Protein AF-A0A0G3GP42-F1 (afdb_monomer)

Organism: NCBI:txid1050174

Nearest PDB structures (foldseek):
  4lws-assembly3_A  TM=8.782E-01  e=7.822E-03  Thermomonospora curvata DSM 43183
  3fav-assembly2_C  TM=8.077E-01  e=4.716E-03  Mycobacterium tuberculosis H37Rv
  4j7k-assembly1_B  TM=8.746E-01  e=1.007E-02  Bacillus anthracis str. Sterne
  4j11-assembly1_B  TM=8.695E-01  e=1.073E-02  Bacillus anthracis str. Sterne
  7zch-assembly1_B  TM=5.341E-01  e=1.692E+00  Homo sapiens

Secondary structure (DSSP, 8-state):
-HHHHHHHHHHHHHHHHHHHHHHHHHHHHHHHHHHHHHHHGGGSTTTTHHHHHHHHHHHHHHHHHHHHHHHHHHHHHHHHHHHHTT-

pLDDT: mean 79.32, std 8.38, range [49.44, 89.75]

Radius of gyration: 19.84 Å; Cα contacts (8 Å, |Δi|>4): 32; chains: 1; bounding box: 44×15×56 Å

InterPro domains:
  IPR010310 Type VII secretion system ESAT-6-like [PF06013] (5-82)
  IPR010310 Type VII secretion system ESAT-6-like [TIGR03930] (5-82)
  IPR036689 ESAT-6-like superfamily [SSF140453] (4-82)

Sequence (87 aa):
MTQLFRTEADVMLATAGQVDNTNNEVQGELTRLRGIVDGVRDTWAGSAQVSFDNLMNRWNTSARELQEALNSISDNIRSNAKCQDRV

Structure (mmCIF, N/CA/C/O backbone):
data_AF-A0A0G3GP42-F1
#
_entry.id   AF-A0A0G3GP42-F1
#
loop_
_atom_site.group_PDB
_atom_site.id
_atom_site.type_symbol
_atom_site.label_atom_id
_atom_site.label_alt_id
_atom_site.label_comp_id
_atom_site.label_asym_id
_atom_site.label_entity_id
_atom_site.label_seq_id
_atom_site.pdbx_PDB_ins_code
_atom_site.Cartn_x
_atom_site.Cartn_y
_atom_site.Cartn_z
_atom_site.occupancy
_atom_site.B_iso_or_equiv
_atom_site.auth_seq_id
_atom_site.auth_comp_id
_atom_site.auth_asym_id
_atom_site.auth_atom_id
_atom_site.pdbx_PDB_model_num
ATOM 1 N N . MET A 1 1 ? 25.418 -5.034 -32.077 1.00 61.31 1 MET A N 1
ATOM 2 C CA . MET A 1 1 ? 25.050 -4.228 -30.890 1.00 61.31 1 MET A CA 1
ATOM 3 C C . MET A 1 1 ? 23.554 -3.918 -30.827 1.00 61.31 1 MET A C 1
ATOM 5 O O . MET A 1 1 ? 22.980 -4.103 -29.771 1.00 61.31 1 MET A O 1
ATOM 9 N N . THR A 1 2 ? 22.882 -3.577 -31.928 1.00 68.31 2 THR A N 1
ATOM 10 C CA . THR A 1 2 ? 21.439 -3.234 -31.980 1.00 68.31 2 THR A CA 1
ATOM 11 C C . THR A 1 2 ? 20.475 -4.304 -31.436 1.00 68.31 2 THR A C 1
ATOM 13 O O . THR A 1 2 ? 19.395 -3.986 -30.955 1.00 68.31 2 THR A O 1
ATOM 16 N N . GLN A 1 3 ? 20.855 -5.583 -31.493 1.00 70.12 3 GLN A N 1
ATOM 17 C CA . GLN A 1 3 ? 20.008 -6.691 -31.039 1.00 70.12 3 GLN A CA 1
ATOM 18 C C . GLN A 1 3 ? 20.030 -6.904 -29.516 1.00 70.12 3 GLN A C 1
ATOM 20 O O . GLN A 1 3 ? 19.074 -7.442 -28.979 1.00 70.12 3 GLN A O 1
ATOM 25 N N . LEU A 1 4 ? 21.078 -6.447 -28.819 1.00 71.00 4 LEU A N 1
ATOM 26 C CA . LEU A 1 4 ? 21.132 -6.438 -27.349 1.00 71.00 4 LEU A CA 1
ATOM 27 C C . LEU A 1 4 ? 20.207 -5.355 -26.775 1.00 71.00 4 LEU A C 1
ATOM 29 O O . LEU A 1 4 ? 19.417 -5.650 -25.888 1.00 71.00 4 LEU A O 1
ATOM 33 N N . PHE A 1 5 ? 20.225 -4.150 -27.354 1.00 68.62 5 PHE A N 1
ATOM 34 C CA . PHE A 1 5 ? 19.381 -3.029 -26.916 1.00 68.62 5 PHE A CA 1
ATOM 35 C C . PHE A 1 5 ? 17.880 -3.301 -27.055 1.00 68.62 5 PHE A C 1
ATOM 37 O O . PHE A 1 5 ? 17.107 -2.956 -26.170 1.00 68.62 5 PHE A O 1
ATOM 44 N N . ARG A 1 6 ? 17.461 -3.975 -28.135 1.00 73.38 6 ARG A N 1
ATOM 45 C CA . ARG A 1 6 ? 16.060 -4.401 -28.291 1.00 73.38 6 ARG A CA 1
ATOM 46 C C . ARG A 1 6 ? 15.636 -5.382 -27.199 1.00 73.38 6 ARG A C 1
ATOM 48 O O . ARG A 1 6 ? 14.581 -5.204 -26.607 1.00 73.38 6 ARG A O 1
ATOM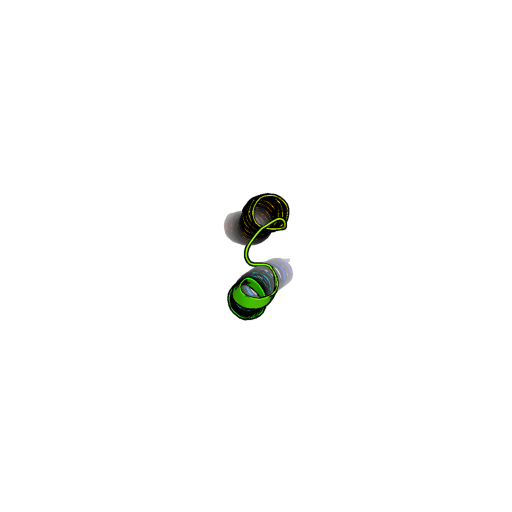 55 N N . THR A 1 7 ? 16.485 -6.360 -26.888 1.00 77.06 7 THR A N 1
ATOM 56 C CA . THR A 1 7 ? 16.219 -7.328 -25.816 1.00 77.06 7 THR A CA 1
ATOM 57 C C . THR A 1 7 ? 16.120 -6.648 -24.448 1.00 77.06 7 THR A C 1
ATOM 59 O O . THR A 1 7 ? 15.252 -7.004 -23.658 1.00 77.06 7 THR A O 1
ATOM 62 N N . GLU A 1 8 ? 16.969 -5.659 -24.158 1.00 78.25 8 GLU A N 1
ATOM 63 C CA . GLU A 1 8 ? 16.890 -4.887 -22.910 1.00 78.25 8 GLU A CA 1
ATOM 64 C C . GLU A 1 8 ? 15.579 -4.094 -22.809 1.00 78.25 8 GLU A C 1
ATOM 66 O O . GLU A 1 8 ? 14.893 -4.186 -21.791 1.00 78.25 8 GLU A O 1
ATOM 71 N N . ALA A 1 9 ? 15.174 -3.405 -23.880 1.00 78.00 9 ALA A N 1
ATOM 72 C CA . ALA A 1 9 ? 13.910 -2.671 -23.923 1.00 78.00 9 ALA A CA 1
ATOM 73 C C . ALA A 1 9 ? 12.684 -3.591 -23.738 1.00 78.00 9 ALA A C 1
ATOM 75 O O . ALA A 1 9 ? 11.769 -3.256 -22.979 1.00 78.00 9 ALA A O 1
ATOM 76 N N . ASP A 1 10 ? 12.684 -4.773 -24.361 1.00 79.56 10 ASP A N 1
ATOM 77 C CA . ASP A 1 10 ? 11.622 -5.775 -24.203 1.00 79.56 10 ASP A CA 1
ATOM 78 C C . ASP A 1 10 ? 11.540 -6.295 -22.755 1.00 79.56 10 ASP A C 1
ATOM 80 O O . ASP A 1 10 ? 10.448 -6.418 -22.190 1.00 79.56 10 ASP A O 1
ATOM 84 N N . VAL A 1 11 ? 12.688 -6.540 -22.109 1.00 84.69 11 VAL A N 1
ATOM 85 C CA . VAL A 1 11 ? 12.753 -6.936 -20.690 1.00 84.69 11 VAL A CA 1
ATOM 86 C C . VAL A 1 11 ? 12.227 -5.824 -19.782 1.00 84.69 11 VAL A C 1
ATOM 88 O O . VAL A 1 11 ? 11.495 -6.109 -18.831 1.00 84.69 11 VAL A O 1
ATOM 91 N N . MET A 1 12 ? 12.535 -4.557 -20.070 1.00 83.06 12 MET A N 1
ATOM 92 C CA . MET A 1 12 ? 12.006 -3.426 -19.301 1.00 83.06 12 MET A CA 1
ATOM 93 C C . MET A 1 12 ? 10.484 -3.316 -19.425 1.00 83.06 12 MET A C 1
ATOM 95 O O . MET A 1 12 ? 9.803 -3.144 -18.415 1.00 83.06 12 MET A O 1
ATOM 99 N N . LEU A 1 13 ? 9.925 -3.477 -20.627 1.00 81.75 13 LEU A N 1
ATOM 100 C CA . LEU A 1 13 ? 8.472 -3.478 -20.834 1.00 81.75 13 LEU A CA 1
ATOM 101 C C . LEU A 1 13 ? 7.783 -4.628 -20.089 1.00 81.75 13 LEU A C 1
ATOM 103 O O . LEU A 1 13 ? 6.775 -4.405 -19.415 1.00 81.75 13 LEU A O 1
ATOM 107 N N . ALA A 1 14 ? 8.348 -5.835 -20.153 1.00 83.31 14 ALA A N 1
ATOM 108 C CA . ALA A 1 14 ? 7.850 -6.985 -19.401 1.00 83.31 14 ALA A CA 1
ATOM 109 C C . ALA A 1 14 ? 7.902 -6.745 -17.881 1.00 83.31 14 ALA A C 1
ATOM 111 O O . ALA A 1 14 ? 6.947 -7.056 -17.167 1.00 83.31 14 ALA A O 1
ATOM 112 N N . THR A 1 15 ? 8.985 -6.135 -17.392 1.00 81.94 15 THR A N 1
ATOM 113 C CA . THR A 1 15 ? 9.152 -5.794 -15.972 1.00 81.94 15 THR A CA 1
ATOM 114 C C . THR A 1 15 ? 8.130 -4.745 -15.531 1.00 81.94 15 THR A C 1
ATOM 116 O O . THR A 1 15 ? 7.510 -4.910 -14.486 1.00 81.94 15 THR A O 1
ATOM 119 N N . ALA A 1 16 ? 7.876 -3.707 -16.336 1.00 79.50 16 ALA A N 1
ATOM 120 C CA . ALA A 1 16 ? 6.835 -2.721 -16.037 1.00 79.50 16 ALA A CA 1
ATOM 121 C C . ALA A 1 16 ? 5.451 -3.382 -15.899 1.00 79.50 16 ALA A C 1
ATOM 123 O O . ALA A 1 16 ? 4.739 -3.106 -14.939 1.00 79.50 16 ALA A O 1
ATOM 124 N N . GLY A 1 17 ? 5.112 -4.321 -16.792 1.00 83.88 17 GLY A N 1
ATOM 125 C CA . GLY A 1 17 ? 3.870 -5.093 -16.690 1.00 83.88 17 GLY A CA 1
ATOM 126 C C . GLY A 1 17 ? 3.780 -5.950 -15.420 1.00 83.88 17 GLY A C 1
ATOM 127 O O . GLY A 1 17 ? 2.711 -6.062 -14.824 1.00 83.88 17 GLY A O 1
ATOM 128 N N . GLN A 1 18 ? 4.895 -6.522 -14.953 1.00 84.88 18 GLN A N 1
ATOM 129 C CA . GLN A 1 18 ? 4.929 -7.241 -13.672 1.00 84.88 18 GLN A CA 1
ATOM 130 C C . GLN A 1 18 ? 4.705 -6.310 -12.473 1.00 84.88 18 GLN A C 1
ATOM 132 O O . GLN A 1 18 ? 4.008 -6.694 -11.531 1.00 84.88 18 GLN A O 1
ATOM 137 N N . VAL A 1 19 ? 5.254 -5.092 -12.504 1.00 83.56 19 VAL A N 1
ATOM 138 C CA . VAL A 1 19 ? 5.029 -4.098 -11.443 1.00 83.56 19 VAL A CA 1
ATOM 139 C C . VAL A 1 19 ? 3.569 -3.646 -11.431 1.00 83.56 19 VAL A C 1
ATOM 141 O O . VAL A 1 19 ? 2.966 -3.606 -10.360 1.00 83.56 19 VAL A O 1
ATOM 144 N N . ASP A 1 20 ? 2.970 -3.402 -12.600 1.00 83.00 20 ASP A N 1
ATOM 145 C CA . ASP A 1 20 ? 1.542 -3.086 -12.722 1.00 83.00 20 ASP A CA 1
ATOM 146 C C . ASP A 1 20 ? 0.665 -4.209 -12.131 1.00 83.00 20 ASP A C 1
ATOM 148 O O . ASP A 1 20 ? -0.258 -3.946 -11.358 1.00 83.00 20 ASP A O 1
ATOM 152 N N . ASN A 1 21 ? 0.979 -5.474 -12.436 1.00 88.12 21 ASN A N 1
ATOM 153 C CA . ASN A 1 21 ? 0.268 -6.628 -11.877 1.00 88.12 21 ASN A CA 1
ATOM 154 C C . ASN A 1 21 ? 0.408 -6.703 -10.353 1.00 88.12 21 ASN A C 1
ATOM 156 O O . ASN A 1 21 ? -0.593 -6.840 -9.653 1.00 88.12 21 ASN A O 1
ATOM 160 N N . THR A 1 22 ? 1.627 -6.533 -9.839 1.00 85.06 22 THR A N 1
ATOM 161 C CA . THR A 1 22 ? 1.896 -6.513 -8.393 1.00 85.06 22 THR A CA 1
ATOM 162 C C . THR A 1 22 ? 1.116 -5.391 -7.706 1.00 85.06 22 THR A C 1
ATOM 164 O O . THR A 1 22 ? 0.547 -5.590 -6.636 1.00 85.06 22 THR A O 1
ATOM 167 N N . ASN A 1 23 ? 1.028 -4.215 -8.331 1.00 82.62 23 ASN A N 1
ATOM 168 C CA . ASN A 1 23 ? 0.248 -3.093 -7.815 1.00 82.62 23 ASN A CA 1
ATOM 169 C C . ASN A 1 23 ? -1.249 -3.429 -7.728 1.00 82.62 23 ASN A C 1
ATOM 171 O O . ASN A 1 23 ? -1.893 -3.124 -6.725 1.00 82.62 23 ASN A O 1
ATOM 175 N N . ASN A 1 24 ? -1.799 -4.111 -8.735 1.00 86.56 24 ASN A N 1
ATOM 176 C CA . ASN A 1 24 ? -3.192 -4.562 -8.713 1.00 86.56 24 ASN A CA 1
ATOM 177 C C . ASN A 1 24 ? -3.447 -5.605 -7.613 1.00 86.56 24 ASN A C 1
ATOM 179 O O . ASN A 1 24 ? -4.455 -5.521 -6.910 1.00 86.56 24 ASN A O 1
ATOM 183 N N . GLU A 1 25 ? -2.532 -6.559 -7.427 1.00 88.19 25 GLU A N 1
ATOM 184 C CA . GLU A 1 25 ? -2.611 -7.558 -6.353 1.00 88.19 25 GLU A CA 1
ATOM 185 C C . GLU A 1 25 ? -2.575 -6.899 -4.970 1.00 88.19 25 GLU A C 1
ATOM 187 O O . GLU A 1 25 ? -3.424 -7.179 -4.121 1.00 88.19 25 GLU A O 1
ATOM 192 N N . VAL A 1 26 ? -1.649 -5.957 -4.769 1.00 85.50 26 VAL A N 1
ATOM 193 C CA . VAL A 1 26 ? -1.552 -5.153 -3.547 1.00 85.50 26 VAL A CA 1
ATOM 194 C C . VAL A 1 26 ? -2.861 -4.416 -3.280 1.00 85.50 26 VAL A C 1
ATOM 196 O O . VAL A 1 26 ? -3.369 -4.473 -2.163 1.00 85.50 26 VAL A O 1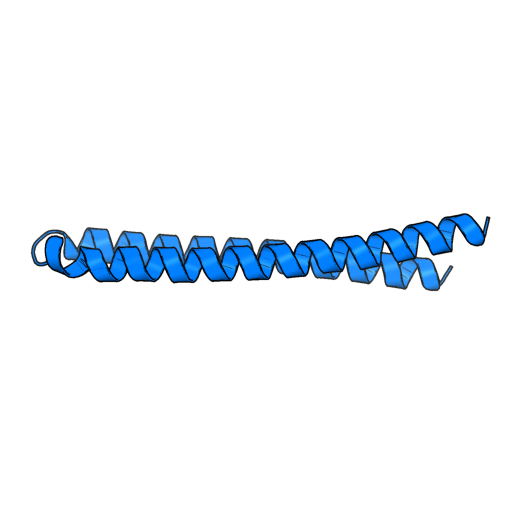
ATOM 199 N N . GLN A 1 27 ? -3.450 -3.760 -4.283 1.00 84.12 27 GLN A N 1
ATOM 200 C CA . GLN A 1 27 ? -4.740 -3.083 -4.118 1.00 84.12 27 GLN A CA 1
ATOM 201 C C . GLN A 1 27 ? -5.859 -4.053 -3.722 1.00 84.12 27 GLN A C 1
ATOM 203 O O . GLN A 1 27 ? -6.652 -3.736 -2.834 1.00 84.12 27 GLN A O 1
ATOM 208 N N . GLY A 1 28 ? -5.894 -5.248 -4.317 1.00 89.25 28 GLY A N 1
ATOM 209 C CA . GLY A 1 28 ? -6.843 -6.299 -3.952 1.00 89.25 28 GLY A CA 1
ATOM 210 C C . GLY A 1 28 ? -6.718 -6.724 -2.487 1.00 89.25 28 GLY A C 1
ATOM 211 O O . GLY A 1 28 ? -7.717 -6.764 -1.762 1.00 89.25 28 GLY A O 1
ATOM 212 N N . GLU A 1 29 ? -5.494 -6.971 -2.017 1.00 87.25 29 GLU A N 1
ATOM 213 C CA . GLU A 1 29 ? -5.253 -7.311 -0.611 1.00 87.25 29 GLU A CA 1
ATOM 214 C C . GLU A 1 29 ? -5.565 -6.147 0.331 1.00 87.25 29 GLU A C 1
ATOM 216 O O . GLU A 1 29 ? -6.125 -6.362 1.409 1.00 87.25 29 GLU A O 1
ATOM 221 N N . LEU A 1 30 ? -5.294 -4.903 -0.080 1.00 83.88 30 LEU A N 1
ATOM 222 C CA . LEU A 1 30 ? -5.653 -3.724 0.703 1.00 83.88 30 LEU A CA 1
ATOM 223 C C . LEU A 1 30 ? -7.174 -3.616 0.901 1.00 83.88 30 LEU A C 1
ATOM 225 O O . LEU A 1 30 ? -7.644 -3.349 2.012 1.00 83.88 30 LEU A O 1
ATOM 229 N N . THR A 1 31 ? -7.952 -3.861 -0.158 1.00 86.12 31 THR A N 1
ATOM 230 C CA . THR A 1 31 ? -9.419 -3.920 -0.096 1.00 86.12 31 THR A CA 1
ATOM 231 C C . THR A 1 31 ? -9.897 -5.057 0.804 1.00 86.12 31 THR A C 1
ATOM 233 O O . THR A 1 31 ? -10.799 -4.858 1.620 1.00 86.12 31 THR A O 1
ATOM 236 N N . ARG A 1 32 ? -9.280 -6.238 0.702 1.00 88.88 32 ARG A N 1
ATOM 237 C CA . ARG A 1 32 ? -9.620 -7.392 1.540 1.00 88.88 32 ARG A CA 1
ATOM 238 C C . ARG A 1 32 ? -9.368 -7.112 3.022 1.00 88.88 32 ARG A C 1
ATOM 240 O O . ARG A 1 32 ? -10.247 -7.362 3.847 1.00 88.88 32 ARG A O 1
ATOM 247 N N . LEU A 1 33 ? -8.206 -6.555 3.360 1.00 81.69 33 LEU A N 1
ATOM 248 C CA . LEU A 1 33 ? -7.857 -6.163 4.727 1.00 81.69 33 LEU A CA 1
ATOM 249 C C . LEU A 1 33 ? -8.817 -5.116 5.283 1.00 81.69 33 LEU A C 1
ATOM 251 O O . LEU A 1 33 ? -9.266 -5.258 6.419 1.00 81.69 33 LEU A O 1
ATOM 255 N N . ARG A 1 34 ? -9.214 -4.127 4.475 1.00 81.62 34 ARG A N 1
ATOM 256 C CA . ARG A 1 34 ? -10.249 -3.165 4.869 1.00 81.62 34 ARG A CA 1
ATOM 257 C C . ARG A 1 34 ? -11.568 -3.852 5.226 1.00 81.62 34 ARG A C 1
ATOM 259 O O . ARG A 1 34 ? -12.140 -3.527 6.257 1.00 81.62 34 ARG A O 1
ATOM 266 N N . GLY A 1 35 ? -12.015 -4.826 4.434 1.00 86.31 35 GLY A N 1
ATOM 267 C CA . GLY A 1 35 ? -13.233 -5.586 4.731 1.00 86.31 35 GLY A CA 1
ATOM 268 C C . GLY A 1 35 ? -13.156 -6.363 6.051 1.00 86.31 35 GLY A C 1
ATOM 269 O O . GLY A 1 35 ? -14.122 -6.386 6.809 1.00 86.31 35 GLY A O 1
ATOM 270 N N . ILE A 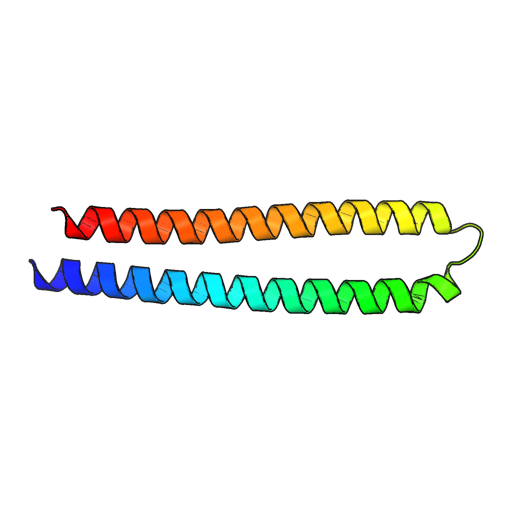1 36 ? -11.996 -6.950 6.365 1.00 83.12 36 ILE A N 1
ATOM 271 C CA . ILE A 1 36 ? -11.762 -7.619 7.658 1.00 83.12 36 ILE A CA 1
ATOM 272 C C . ILE A 1 36 ? -11.850 -6.604 8.802 1.00 83.12 36 ILE A C 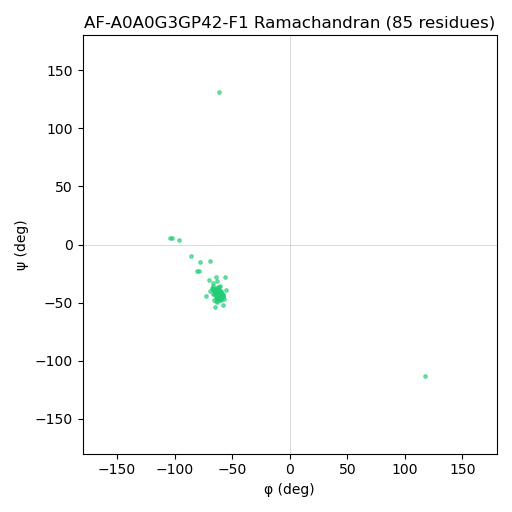1
ATOM 274 O O . ILE A 1 36 ? -12.528 -6.857 9.795 1.00 83.12 36 ILE A O 1
ATOM 278 N N . VAL A 1 37 ? -11.186 -5.456 8.647 1.00 75.62 37 VAL A N 1
ATOM 279 C CA . VAL A 1 37 ? -11.176 -4.366 9.631 1.00 75.62 37 VAL A CA 1
ATOM 280 C C . VAL A 1 37 ? -12.593 -3.826 9.866 1.00 75.62 37 VAL A C 1
ATOM 282 O O . VAL A 1 37 ? -13.008 -3.681 11.013 1.00 75.62 37 VAL A O 1
ATOM 285 N N . ASP A 1 38 ? -13.371 -3.610 8.807 1.00 78.88 38 ASP A N 1
ATOM 286 C CA . ASP A 1 38 ? -14.767 -3.178 8.909 1.00 78.88 38 ASP A CA 1
ATOM 287 C C . ASP A 1 38 ? -15.649 -4.241 9.593 1.00 78.88 38 ASP A C 1
ATOM 289 O O . ASP A 1 38 ? -16.501 -3.889 10.404 1.00 78.88 38 ASP A O 1
ATOM 293 N N . GLY A 1 39 ? -15.411 -5.535 9.351 1.00 81.56 39 GLY A N 1
ATOM 294 C CA . GLY A 1 39 ? -16.157 -6.628 9.989 1.00 81.56 39 GLY A CA 1
ATOM 295 C C . GLY A 1 39 ? -15.871 -6.811 11.484 1.00 81.56 39 GLY A C 1
ATOM 296 O O . GLY A 1 39 ? -16.753 -7.218 12.236 1.00 81.56 39 GLY A O 1
ATOM 297 N N . VAL A 1 40 ? -14.659 -6.488 11.950 1.00 76.44 40 VAL A N 1
ATOM 298 C CA . VAL A 1 40 ? -14.320 -6.536 13.388 1.00 76.44 40 VAL A CA 1
ATOM 299 C C . VAL A 1 40 ? -14.689 -5.253 14.135 1.00 76.44 40 VAL A C 1
ATOM 301 O O . VAL A 1 40 ? -14.665 -5.234 15.366 1.00 76.44 40 VAL A O 1
ATOM 304 N N . ARG A 1 41 ? -15.075 -4.191 13.417 1.00 70.69 41 ARG A N 1
ATOM 305 C CA . ARG A 1 41 ? -15.472 -2.897 13.988 1.00 70.69 41 ARG A CA 1
ATOM 306 C C . ARG A 1 41 ? -16.603 -3.029 15.006 1.00 70.69 41 ARG A C 1
ATOM 308 O O . ARG A 1 41 ? -16.549 -2.388 16.053 1.00 70.69 41 ARG A O 1
ATOM 315 N N . ASP A 1 42 ? -17.566 -3.907 14.741 1.00 70.81 42 ASP A N 1
ATOM 316 C CA . ASP A 1 42 ? -18.691 -4.176 15.643 1.00 70.81 42 ASP A CA 1
ATOM 317 C C . ASP A 1 42 ? -18.234 -4.784 16.980 1.00 70.81 42 ASP A C 1
ATOM 319 O O . ASP A 1 42 ? -18.854 -4.554 18.015 1.00 70.81 42 ASP A O 1
ATOM 323 N N . THR A 1 43 ? -17.103 -5.501 16.986 1.00 68.06 43 THR A N 1
ATOM 324 C CA . THR A 1 43 ? -16.505 -6.082 18.202 1.00 68.06 43 THR A CA 1
ATOM 325 C C . THR A 1 43 ? -15.746 -5.037 19.027 1.00 68.06 43 THR A C 1
ATOM 327 O O . THR A 1 43 ? -15.534 -5.224 20.223 1.00 68.06 43 THR A O 1
ATOM 330 N N . TRP A 1 44 ? -15.313 -3.935 18.409 1.00 64.12 44 TRP A N 1
ATOM 331 C CA . TRP A 1 44 ? -14.518 -2.875 19.046 1.00 64.12 44 TRP A CA 1
ATOM 332 C C . TRP A 1 44 ? -15.341 -1.613 19.375 1.00 64.12 44 TRP A C 1
ATOM 334 O O . TRP A 1 44 ? -14.782 -0.606 19.820 1.00 64.12 44 TRP A O 1
ATOM 344 N N . ALA A 1 45 ? -16.663 -1.645 19.175 1.00 63.69 45 ALA A N 1
ATOM 345 C CA . ALA A 1 45 ? -17.555 -0.518 19.435 1.00 63.69 45 ALA A CA 1
ATOM 346 C C . ALA A 1 45 ? -17.540 -0.094 20.921 1.00 63.69 45 ALA A C 1
ATOM 348 O O . ALA A 1 45 ? -17.662 -0.922 21.822 1.00 63.69 45 ALA A O 1
ATOM 349 N N . GLY A 1 46 ? -17.393 1.214 21.177 1.00 73.06 46 GLY A N 1
ATOM 350 C CA . GLY A 1 46 ? -17.298 1.791 22.524 1.00 73.06 46 GLY A CA 1
ATOM 351 C C . GLY A 1 46 ? -15.951 2.475 22.779 1.00 73.06 46 GLY A C 1
ATOM 352 O O . GLY A 1 46 ? -15.642 3.497 22.176 1.00 73.06 46 GLY A O 1
ATOM 353 N N . SER A 1 47 ? -15.135 1.939 23.687 1.00 63.53 47 SER A N 1
ATOM 354 C CA . SER A 1 47 ? -13.875 2.554 24.145 1.00 63.53 47 SER A CA 1
ATOM 355 C C . SER A 1 47 ? -12.681 2.398 23.189 1.00 63.53 47 SER A C 1
ATOM 357 O O . SER A 1 47 ? -11.707 3.137 23.320 1.00 63.53 47 SER A O 1
ATOM 359 N N . ALA A 1 48 ? -12.742 1.495 22.204 1.00 67.19 48 ALA A N 1
ATOM 360 C CA . ALA A 1 48 ? -11.647 1.246 21.255 1.00 67.19 48 ALA A CA 1
ATOM 361 C C . ALA A 1 48 ? -11.783 2.013 19.923 1.00 67.19 48 ALA A C 1
ATOM 363 O O . ALA A 1 48 ? -10.943 1.872 19.031 1.00 67.19 48 ALA A O 1
ATOM 364 N N . GLN A 1 49 ? -12.801 2.868 19.791 1.00 72.88 49 GLN A N 1
ATOM 365 C CA . GLN A 1 49 ? -13.106 3.590 18.554 1.00 72.88 49 GLN A CA 1
ATOM 366 C C . GLN A 1 49 ? -11.946 4.492 18.092 1.00 72.88 49 GLN A C 1
ATOM 368 O O . GLN A 1 49 ? -11.575 4.480 16.923 1.00 72.88 49 GLN A O 1
ATOM 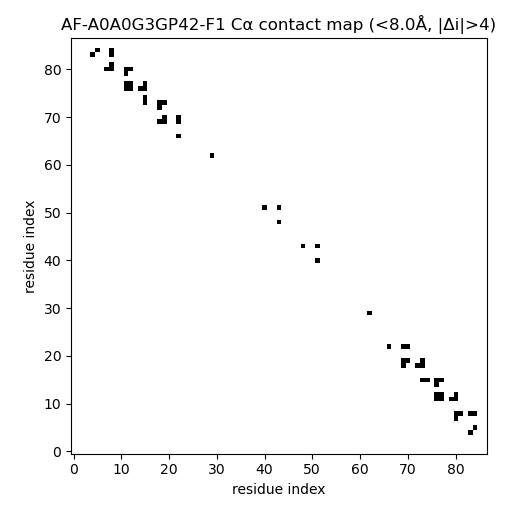373 N N . VAL A 1 50 ? -11.281 5.184 19.024 1.00 80.44 50 VAL A N 1
ATOM 374 C CA . VAL A 1 50 ? -10.120 6.041 18.716 1.00 80.44 50 VAL A CA 1
ATOM 375 C C . VAL A 1 50 ? -8.920 5.225 18.223 1.00 80.44 50 VAL A C 1
ATOM 377 O O . VAL A 1 50 ? -8.193 5.653 17.327 1.00 80.44 50 VAL A O 1
ATOM 380 N N . SER A 1 51 ? -8.686 4.040 18.788 1.00 76.81 51 SER A N 1
ATOM 381 C CA . SER A 1 51 ? -7.607 3.150 18.345 1.00 76.81 51 SER A CA 1
ATOM 382 C C . SER A 1 51 ? -7.872 2.608 16.942 1.00 76.81 51 SER A C 1
ATOM 384 O O . SER A 1 51 ? -6.944 2.525 16.137 1.00 76.81 51 SER A O 1
ATOM 386 N N . PHE A 1 52 ? -9.134 2.303 16.634 1.00 77.19 52 PHE A N 1
ATOM 387 C CA . PHE A 1 52 ? -9.567 1.894 15.302 1.00 77.19 52 PHE A CA 1
ATOM 388 C C . PHE A 1 52 ? -9.380 3.009 14.269 1.00 77.19 52 PHE A C 1
ATOM 390 O O . PHE A 1 52 ? -8.772 2.779 13.226 1.00 77.19 52 PHE A O 1
ATOM 397 N N . ASP A 1 53 ? -9.825 4.229 14.574 1.00 81.88 53 ASP A N 1
ATOM 398 C CA . ASP A 1 53 ? -9.690 5.368 13.661 1.00 81.88 53 ASP A CA 1
ATOM 399 C C . ASP A 1 53 ? -8.212 5.675 13.370 1.00 81.88 53 ASP A C 1
ATOM 401 O O . ASP A 1 53 ? -7.818 5.890 12.222 1.00 81.88 53 ASP A O 1
ATOM 405 N N . ASN A 1 54 ? -7.353 5.607 14.393 1.00 85.00 54 ASN A N 1
ATOM 406 C CA . ASN A 1 54 ? -5.907 5.751 14.221 1.00 85.00 54 ASN A CA 1
ATOM 407 C C . ASN A 1 54 ? -5.292 4.627 13.376 1.00 85.00 54 ASN A C 1
ATOM 409 O O . ASN A 1 54 ? -4.427 4.898 12.539 1.00 85.00 54 ASN A O 1
ATOM 413 N N . LEU A 1 55 ? -5.723 3.378 13.574 1.00 82.31 55 LEU A N 1
ATOM 414 C CA . LEU A 1 55 ? -5.286 2.248 12.754 1.00 82.31 55 LEU A CA 1
ATOM 415 C C . LEU A 1 55 ? -5.682 2.456 11.290 1.00 82.31 55 LEU A C 1
ATOM 417 O O . LEU A 1 55 ? -4.832 2.326 10.413 1.00 82.31 55 LEU A O 1
ATOM 421 N N . MET A 1 56 ? -6.935 2.836 11.034 1.00 82.81 56 MET A N 1
ATOM 422 C CA . MET A 1 56 ? -7.448 3.068 9.686 1.00 82.81 56 MET A CA 1
ATOM 423 C C . MET A 1 56 ? -6.725 4.235 8.998 1.00 82.81 56 MET A C 1
ATOM 425 O O . MET A 1 56 ? -6.386 4.149 7.820 1.00 82.81 56 MET A O 1
ATOM 429 N N . ASN A 1 57 ? -6.412 5.306 9.731 1.00 87.81 57 ASN A N 1
ATOM 430 C CA . ASN A 1 57 ? -5.629 6.422 9.201 1.00 87.81 57 ASN A CA 1
ATOM 431 C C . ASN A 1 57 ? -4.211 5.995 8.809 1.00 87.81 57 ASN A C 1
ATOM 433 O O . ASN A 1 57 ? -3.781 6.263 7.689 1.00 87.81 57 ASN A O 1
ATOM 437 N N . ARG A 1 58 ? -3.499 5.290 9.698 1.00 85.06 58 ARG A N 1
ATOM 438 C CA . ARG A 1 58 ? -2.153 4.768 9.404 1.00 85.06 58 ARG A CA 1
ATOM 439 C C . ARG A 1 58 ? -2.173 3.807 8.221 1.00 85.06 58 ARG A C 1
ATOM 441 O O . ARG A 1 58 ? -1.319 3.904 7.348 1.00 85.06 58 ARG A O 1
ATOM 448 N N . TRP A 1 59 ? -3.169 2.930 8.177 1.00 80.94 59 TRP A N 1
ATOM 449 C CA . TRP A 1 59 ? -3.386 1.997 7.082 1.00 80.94 59 TRP A CA 1
ATOM 450 C C . TRP A 1 59 ? -3.556 2.709 5.737 1.00 80.94 59 TRP A C 1
ATOM 452 O O . TRP A 1 59 ? -2.834 2.412 4.790 1.00 80.94 59 TRP A O 1
ATOM 462 N N . ASN A 1 60 ? -4.455 3.694 5.666 1.00 83.81 60 ASN A N 1
ATOM 463 C CA . ASN A 1 60 ? -4.686 4.477 4.452 1.00 83.81 60 ASN A CA 1
ATOM 464 C C . ASN A 1 60 ? -3.427 5.224 3.993 1.00 83.81 60 ASN A C 1
ATOM 466 O O . ASN A 1 60 ? -3.197 5.362 2.792 1.00 83.81 60 ASN A O 1
ATOM 470 N N . THR A 1 61 ? -2.613 5.712 4.932 1.00 89.75 61 THR A N 1
ATOM 471 C CA . THR A 1 61 ? -1.323 6.334 4.616 1.00 89.75 61 THR A CA 1
ATOM 472 C C . THR A 1 61 ? -0.358 5.323 4.008 1.00 89.75 61 THR A C 1
ATOM 474 O O . THR A 1 61 ? 0.103 5.545 2.894 1.00 89.75 61 THR A O 1
ATOM 477 N N . SER A 1 62 ? -0.120 4.187 4.669 1.00 83.81 62 SER A N 1
ATOM 478 C CA . SER A 1 62 ? 0.803 3.161 4.163 1.00 83.81 62 SER A CA 1
ATOM 479 C C . SER A 1 62 ? 0.360 2.576 2.819 1.00 83.81 62 SER A C 1
ATOM 481 O O . SER A 1 62 ? 1.193 2.316 1.956 1.00 83.81 62 SER A O 1
ATOM 483 N N . ALA A 1 63 ? -0.948 2.414 2.608 1.00 81.75 63 ALA A N 1
ATOM 484 C CA . ALA A 1 63 ? -1.516 2.004 1.326 1.00 81.75 63 ALA A CA 1
ATOM 485 C C . ALA A 1 63 ? -1.180 2.995 0.199 1.00 81.75 63 ALA A C 1
ATOM 487 O O . ALA A 1 63 ? -0.762 2.585 -0.883 1.00 81.75 63 ALA A O 1
ATOM 488 N N . ARG A 1 64 ? -1.333 4.300 0.462 1.00 86.31 64 ARG A N 1
ATOM 489 C CA . ARG A 1 64 ? -1.009 5.356 -0.505 1.00 86.31 64 ARG A CA 1
ATOM 490 C C . ARG A 1 64 ? 0.486 5.401 -0.806 1.00 86.31 64 ARG A C 1
ATOM 492 O O . ARG A 1 64 ? 0.856 5.421 -1.973 1.00 86.31 64 ARG A O 1
ATOM 499 N N . GLU A 1 65 ? 1.326 5.372 0.225 1.00 88.88 65 GLU A N 1
ATOM 500 C CA . GLU A 1 65 ? 2.788 5.375 0.075 1.00 88.88 65 GLU A CA 1
ATOM 501 C C . GLU A 1 65 ? 3.266 4.190 -0.774 1.00 88.88 65 GLU A C 1
ATOM 503 O O . GLU A 1 65 ? 4.092 4.352 -1.672 1.00 88.88 65 GLU A O 1
ATOM 508 N N . LEU A 1 66 ? 2.703 3.001 -0.539 1.00 85.81 66 LEU A N 1
ATOM 509 C CA . LEU A 1 66 ? 3.008 1.811 -1.328 1.00 85.81 66 LEU A 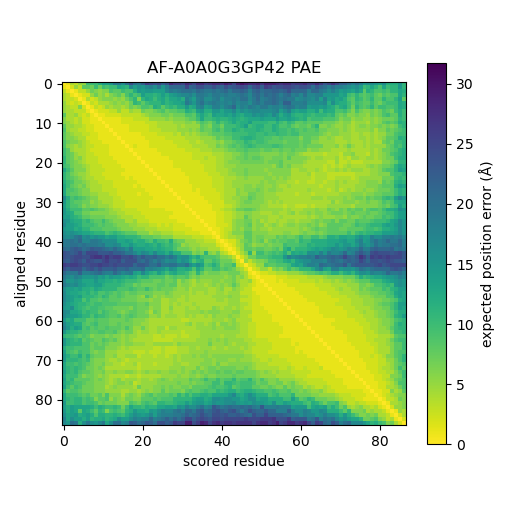CA 1
ATOM 510 C C . LEU A 1 66 ? 2.586 1.975 -2.795 1.00 85.81 66 LEU A C 1
ATOM 512 O O . LEU A 1 66 ? 3.364 1.664 -3.697 1.00 85.81 66 LEU A O 1
ATOM 516 N N . GLN A 1 67 ? 1.384 2.495 -3.044 1.00 83.62 67 GLN A N 1
ATOM 517 C CA . GLN A 1 67 ? 0.890 2.734 -4.400 1.00 83.62 67 GLN A CA 1
ATOM 518 C C . GLN A 1 67 ? 1.751 3.761 -5.152 1.00 83.62 67 GLN A C 1
ATOM 520 O O . GLN A 1 67 ? 2.097 3.552 -6.315 1.00 83.62 67 GLN A O 1
ATOM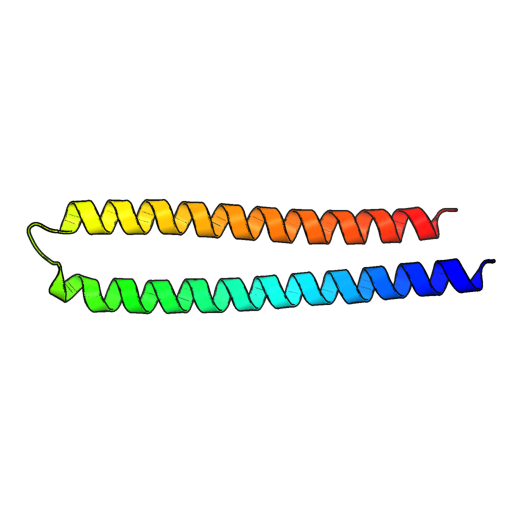 525 N N . GLU A 1 68 ? 2.126 4.858 -4.495 1.00 88.12 68 GLU A N 1
ATOM 526 C CA . GLU A 1 68 ? 3.004 5.885 -5.062 1.00 88.12 68 GLU A CA 1
ATOM 527 C C . GLU A 1 68 ? 4.387 5.319 -5.405 1.00 88.12 68 GLU A C 1
ATOM 529 O O . GLU A 1 68 ? 4.905 5.575 -6.495 1.00 88.12 68 GLU A O 1
ATOM 534 N N . ALA A 1 69 ? 4.961 4.492 -4.525 1.00 88.50 69 ALA A N 1
ATOM 535 C CA . ALA A 1 69 ? 6.239 3.834 -4.774 1.00 88.50 69 ALA A CA 1
ATOM 536 C C . ALA A 1 69 ? 6.180 2.896 -5.993 1.00 88.50 69 ALA A C 1
ATOM 538 O O . ALA A 1 69 ? 7.054 2.960 -6.859 1.00 88.50 69 ALA A O 1
ATOM 539 N N . LEU A 1 70 ? 5.140 2.062 -6.104 1.00 84.44 70 LEU A N 1
ATOM 540 C CA . LEU A 1 70 ? 4.973 1.128 -7.227 1.00 84.44 70 LEU A CA 1
ATOM 541 C C . LEU A 1 70 ? 4.734 1.853 -8.560 1.00 84.44 70 LEU A C 1
ATOM 543 O O . LEU A 1 70 ? 5.298 1.466 -9.588 1.00 84.44 70 LEU A O 1
ATOM 547 N N . ASN A 1 71 ? 3.961 2.941 -8.545 1.00 84.44 71 ASN A N 1
ATOM 548 C CA . ASN A 1 71 ? 3.768 3.787 -9.723 1.00 84.44 71 ASN A CA 1
ATOM 549 C C . ASN A 1 71 ? 5.087 4.443 -10.159 1.00 84.44 71 ASN A C 1
ATOM 551 O O . ASN A 1 71 ? 5.440 4.386 -11.333 1.00 84.44 71 ASN A O 1
ATOM 555 N N . SER A 1 72 ? 5.855 4.990 -9.212 1.00 88.38 72 SER A N 1
ATOM 556 C CA . SER A 1 72 ? 7.163 5.599 -9.485 1.00 88.38 72 SER A CA 1
ATOM 557 C C . SER A 1 72 ? 8.150 4.604 -10.109 1.00 88.38 72 SER A C 1
ATOM 559 O O . SER A 1 72 ? 8.823 4.927 -11.090 1.00 88.38 72 SER A O 1
ATOM 561 N N . ILE A 1 73 ? 8.192 3.363 -9.605 1.00 82.44 73 ILE A N 1
ATOM 562 C CA . ILE A 1 73 ? 9.007 2.284 -10.186 1.00 82.44 73 ILE A CA 1
ATOM 563 C C . ILE A 1 73 ? 8.569 2.000 -11.630 1.00 82.44 73 ILE A C 1
ATOM 565 O O . ILE A 1 73 ? 9.410 1.944 -12.529 1.00 82.44 73 ILE A O 1
ATOM 569 N N . SER A 1 74 ? 7.262 1.870 -11.868 1.00 81.94 74 SER A N 1
ATOM 570 C CA . SER A 1 74 ? 6.704 1.601 -13.201 1.00 81.94 74 SER A CA 1
ATOM 571 C C . SER A 1 74 ? 7.036 2.712 -14.199 1.00 81.94 74 SER A C 1
ATOM 573 O O . SER A 1 74 ? 7.477 2.440 -15.319 1.00 81.94 74 SER A O 1
ATOM 575 N N . ASP A 1 75 ? 6.884 3.970 -13.788 1.00 85.75 75 ASP A N 1
ATOM 576 C CA . ASP A 1 75 ? 7.197 5.136 -14.612 1.00 85.75 75 ASP A CA 1
ATOM 577 C C . ASP A 1 75 ? 8.695 5.242 -14.906 1.00 85.75 75 ASP A C 1
ATOM 579 O O . ASP A 1 75 ? 9.079 5.533 -16.042 1.00 85.75 75 ASP A O 1
ATOM 583 N N . ASN A 1 76 ? 9.555 4.942 -13.926 1.00 84.75 76 ASN A N 1
ATOM 584 C CA . ASN A 1 76 ? 11.003 4.930 -14.123 1.00 84.75 76 ASN A CA 1
ATOM 585 C C . ASN A 1 76 ? 11.422 3.869 -15.152 1.00 84.75 76 ASN A C 1
ATOM 587 O O . ASN A 1 76 ? 12.160 4.179 -16.088 1.00 84.75 76 ASN A O 1
ATOM 591 N N . ILE A 1 77 ? 10.889 2.648 -15.040 1.00 83.19 77 ILE A N 1
ATOM 592 C CA . ILE A 1 77 ? 11.164 1.559 -15.987 1.00 83.19 77 ILE A CA 1
ATOM 593 C C . ILE A 1 77 ? 10.714 1.947 -17.402 1.00 83.19 77 ILE A C 1
ATOM 595 O O . ILE A 1 77 ? 11.483 1.815 -18.356 1.00 83.19 77 ILE A O 1
ATOM 599 N N . ARG A 1 78 ? 9.497 2.490 -17.549 1.00 82.69 78 ARG A N 1
ATOM 600 C CA . ARG A 1 78 ? 8.960 2.936 -18.848 1.00 82.69 78 ARG A CA 1
ATOM 601 C C . ARG A 1 78 ? 9.760 4.095 -19.444 1.00 82.69 78 ARG A C 1
ATOM 603 O O . ARG A 1 78 ? 9.959 4.136 -20.657 1.00 82.69 78 ARG A O 1
ATOM 610 N N . SER A 1 79 ? 10.202 5.042 -18.617 1.00 84.19 79 SER A N 1
ATOM 611 C CA . SER A 1 79 ? 11.036 6.170 -19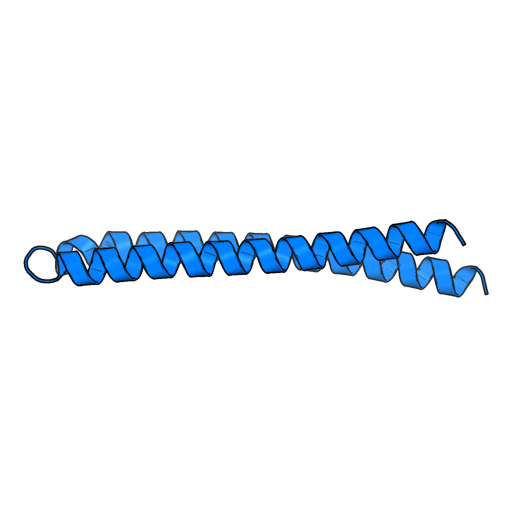.045 1.00 84.19 79 SER A CA 1
ATOM 612 C C . SER A 1 79 ? 12.387 5.690 -19.580 1.00 84.19 79 SER A C 1
ATOM 614 O O . SER A 1 79 ? 12.796 6.082 -20.674 1.00 84.19 79 SER A O 1
ATOM 616 N N . ASN A 1 80 ? 13.039 4.772 -18.863 1.00 79.00 80 ASN A N 1
ATOM 617 C CA . ASN A 1 80 ? 14.325 4.216 -19.274 1.00 79.00 80 ASN A CA 1
ATOM 618 C C . ASN A 1 80 ? 14.210 3.403 -20.574 1.00 79.00 80 ASN A C 1
ATOM 620 O O . ASN A 1 80 ? 15.036 3.581 -21.468 1.00 79.00 80 ASN A O 1
ATOM 624 N N . ALA A 1 81 ? 13.145 2.607 -20.731 1.00 76.94 81 ALA A N 1
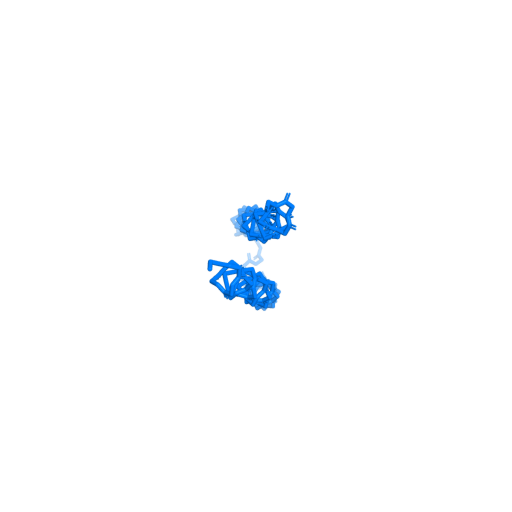ATOM 625 C CA . ALA A 1 81 ? 12.875 1.869 -21.968 1.00 76.94 81 ALA A CA 1
ATOM 626 C C . ALA A 1 81 ? 12.703 2.806 -23.180 1.00 76.94 81 ALA A C 1
ATOM 628 O O . ALA A 1 81 ? 13.271 2.574 -24.244 1.00 76.94 81 ALA A O 1
ATOM 629 N N . LYS A 1 82 ? 11.969 3.918 -23.015 1.00 75.38 82 LYS A N 1
ATOM 630 C CA . LYS A 1 82 ? 11.794 4.935 -24.072 1.00 75.38 82 LYS A CA 1
ATOM 631 C C . LYS A 1 82 ? 13.085 5.680 -24.410 1.00 75.38 82 LYS A C 1
ATOM 633 O O . LYS A 1 82 ? 13.258 6.104 -25.549 1.00 75.38 82 LYS A O 1
ATOM 638 N N . CYS A 1 83 ? 13.957 5.893 -23.426 1.00 71.06 83 CYS A N 1
ATOM 639 C CA . CYS A 1 83 ? 15.246 6.544 -23.643 1.00 71.06 83 CYS A CA 1
ATOM 640 C C . CYS A 1 83 ? 16.188 5.646 -24.461 1.00 71.06 83 CYS A C 1
ATOM 642 O O . CYS A 1 83 ? 16.839 6.139 -25.379 1.00 71.06 83 CYS A O 1
ATOM 644 N N . GLN A 1 84 ? 16.201 4.333 -24.194 1.00 60.41 84 GLN A N 1
ATOM 645 C CA . GLN A 1 84 ? 16.998 3.366 -24.961 1.00 60.41 84 GLN A CA 1
ATOM 646 C C . GLN A 1 84 ? 16.582 3.260 -26.436 1.00 60.41 84 GLN A C 1
ATOM 648 O O . GLN A 1 84 ? 17.441 3.044 -27.280 1.00 60.41 84 GLN A O 1
ATOM 653 N N . ASP A 1 85 ? 15.306 3.465 -26.771 1.00 59.31 85 ASP A N 1
ATOM 654 C CA . ASP A 1 85 ? 14.825 3.457 -28.167 1.00 59.31 85 ASP A CA 1
ATOM 655 C C . ASP A 1 85 ? 15.320 4.668 -28.994 1.00 59.31 85 ASP A C 1
ATOM 657 O O . ASP A 1 85 ? 15.220 4.688 -30.220 1.00 59.31 85 ASP A O 1
ATOM 661 N N . ARG A 1 86 ? 15.859 5.705 -28.337 1.00 56.22 86 ARG A N 1
ATOM 662 C CA . ARG A 1 86 ? 16.295 6.962 -28.972 1.00 56.22 86 ARG A CA 1
ATOM 663 C C . ARG A 1 86 ? 17.809 7.090 -29.184 1.00 56.22 86 ARG A C 1
ATOM 665 O O . ARG A 1 86 ? 18.245 8.161 -29.613 1.00 56.22 86 ARG A O 1
ATOM 672 N N . VAL A 1 87 ? 18.588 6.045 -28.902 1.00 49.44 87 VAL A N 1
ATOM 673 C CA . VAL A 1 87 ? 20.058 5.998 -29.059 1.00 49.44 87 VAL A CA 1
ATOM 674 C C . VAL A 1 87 ? 20.441 4.930 -30.075 1.00 49.44 87 VAL A C 1
ATOM 676 O O . VAL A 1 87 ? 21.322 5.221 -30.914 1.00 49.44 87 VAL A O 1
#

Solvent-accessible surface area (backbone atoms only — not comparable to full-atom values): 4742 Å² total; per-residue (Å²): 115,74,72,57,56,52,54,51,34,52,52,32,52,53,48,30,52,51,44,53,49,51,49,53,52,51,51,51,51,52,54,51,51,48,53,53,53,60,67,48,42,76,81,39,65,72,91,44,47,67,60,49,53,51,49,51,52,53,49,55,49,54,53,46,55,52,51,54,52,49,49,52,52,32,52,51,36,52,51,51,32,59,52,62,78,75,114

Mean predicted aligned error: 7.89 Å

Foldseek 3Di:
DVVVLVVLLVVLVVVLVVLVVVLVVLVVVLVVVVVVLVVCVVVCPDPCVVVSVVVVVVSVVVNVVVNVVSVVSSVVSNVVSVVSVVD